Protein AF-A0A371EGV8-F1 (afdb_monomer_lite)

Structure (mmCIF, N/CA/C/O backbone):
data_AF-A0A371EGV8-F1
#
_entry.id   AF-A0A371EGV8-F1
#
loop_
_atom_site.group_PDB
_atom_site.id
_atom_site.type_symbol
_atom_site.label_atom_id
_atom_site.label_alt_id
_atom_site.label_comp_id
_atom_site.label_asym_id
_atom_site.label_entity_id
_atom_site.label_seq_id
_atom_site.pdbx_PDB_ins_code
_atom_site.Cartn_x
_atom_site.Cartn_y
_atom_site.Cartn_z
_atom_site.occupancy
_atom_site.B_iso_or_equiv
_atom_site.auth_seq_id
_atom_site.auth_comp_id
_atom_site.auth_asym_id
_atom_site.auth_atom_id
_atom_site.pdbx_PDB_model_num
ATOM 1 N N . MET A 1 1 ? -2.184 -7.263 -19.011 1.00 54.84 1 MET A N 1
ATOM 2 C CA . MET A 1 1 ? -1.331 -7.978 -18.021 1.00 54.84 1 MET A CA 1
ATOM 3 C C . MET A 1 1 ? 0.160 -8.036 -18.394 1.00 54.84 1 MET A C 1
ATOM 5 O O . MET A 1 1 ? 0.983 -8.159 -17.487 1.00 54.84 1 MET A O 1
ATOM 9 N N . THR A 1 2 ? 0.541 -7.988 -19.678 1.00 57.28 2 THR A N 1
ATOM 10 C CA . THR A 1 2 ? 1.959 -7.910 -20.109 1.00 57.28 2 THR A CA 1
ATOM 11 C C . THR A 1 2 ? 2.432 -6.456 -20.190 1.00 57.28 2 THR A C 1
ATOM 13 O O . THR A 1 2 ? 3.382 -6.104 -19.503 1.00 57.28 2 THR A O 1
ATOM 16 N N . LEU A 1 3 ? 1.642 -5.592 -20.842 1.00 67.06 3 LEU A N 1
ATOM 17 C CA . LEU A 1 3 ? 1.920 -4.156 -21.015 1.00 67.06 3 LEU A CA 1
ATOM 18 C C . LEU A 1 3 ? 2.284 -3.428 -19.711 1.00 67.06 3 LEU A C 1
ATOM 20 O O . LEU A 1 3 ? 3.307 -2.764 -19.647 1.00 67.06 3 LEU A O 1
ATOM 24 N N . LEU A 1 4 ? 1.518 -3.634 -18.636 1.00 68.81 4 LEU A N 1
ATOM 25 C CA . LEU A 1 4 ? 1.787 -3.003 -17.339 1.00 68.81 4 LEU A CA 1
ATOM 26 C C . LEU A 1 4 ? 3.120 -3.459 -16.713 1.00 68.81 4 LEU A C 1
ATOM 28 O O . LEU A 1 4 ? 3.805 -2.682 -16.057 1.00 68.81 4 LEU A O 1
ATOM 32 N N . ARG A 1 5 ? 3.512 -4.726 -16.903 1.00 68.94 5 ARG A N 1
ATOM 33 C CA . ARG A 1 5 ? 4.795 -5.234 -16.389 1.00 68.94 5 ARG A CA 1
ATOM 34 C C . ARG A 1 5 ? 5.970 -4.658 -17.165 1.00 68.94 5 ARG A C 1
ATOM 36 O O . ARG A 1 5 ? 6.992 -4.351 -16.552 1.00 68.94 5 ARG A O 1
ATOM 43 N N . ASP A 1 6 ? 5.809 -4.507 -18.472 1.00 71.88 6 ASP A N 1
ATOM 44 C CA . ASP A 1 6 ? 6.825 -3.922 -19.340 1.00 71.88 6 ASP A CA 1
ATOM 45 C C . ASP A 1 6 ? 6.948 -2.414 -19.092 1.00 71.88 6 ASP A C 1
ATOM 47 O O . ASP A 1 6 ? 8.064 -1.923 -18.936 1.00 71.88 6 ASP A O 1
ATOM 51 N N . PHE A 1 7 ? 5.826 -1.715 -18.884 1.00 72.81 7 PHE A N 1
ATOM 52 C CA . PHE A 1 7 ? 5.797 -0.319 -18.447 1.00 72.81 7 PHE A CA 1
ATOM 53 C C . PHE A 1 7 ? 6.508 -0.128 -17.103 1.00 72.81 7 PHE A C 1
ATOM 55 O O . PHE A 1 7 ? 7.420 0.683 -17.012 1.00 72.81 7 PHE A O 1
ATOM 62 N N . ILE A 1 8 ? 6.186 -0.924 -16.072 1.00 72.88 8 ILE A N 1
ATOM 63 C CA . ILE A 1 8 ? 6.860 -0.845 -14.760 1.00 72.88 8 ILE A CA 1
ATOM 64 C C . ILE A 1 8 ? 8.367 -1.104 -14.894 1.00 72.88 8 ILE A C 1
ATOM 66 O O . ILE A 1 8 ? 9.170 -0.430 -14.248 1.00 72.88 8 ILE A O 1
ATOM 70 N N . LYS A 1 9 ? 8.770 -2.090 -15.706 1.00 72.19 9 LYS A N 1
ATOM 71 C CA . LYS A 1 9 ? 10.190 -2.381 -15.953 1.00 72.19 9 LYS A CA 1
ATOM 72 C C . LYS A 1 9 ? 10.893 -1.214 -16.636 1.00 72.19 9 LYS A C 1
ATOM 74 O O . LYS A 1 9 ? 12.000 -0.864 -16.237 1.00 72.19 9 LYS A O 1
ATOM 79 N N . HIS A 1 10 ? 10.270 -0.636 -17.658 1.00 71.06 10 HIS A N 1
ATOM 80 C CA . HIS A 1 10 ? 10.836 0.479 -18.406 1.00 71.06 10 HIS A CA 1
ATOM 81 C C . HIS A 1 10 ? 10.899 1.737 -17.537 1.00 71.06 10 HIS A C 1
ATOM 83 O O . HIS A 1 10 ? 11.955 2.353 -17.423 1.00 71.06 10 HIS A O 1
ATOM 89 N N . ALA A 1 11 ? 9.829 2.049 -16.817 1.00 68.69 11 ALA A N 1
ATOM 90 C CA . ALA A 1 11 ? 9.768 3.200 -15.933 1.00 68.69 11 ALA A CA 1
ATOM 91 C C . ALA A 1 11 ? 10.787 3.089 -14.777 1.00 68.69 11 ALA A C 1
ATOM 93 O O . ALA A 1 11 ? 11.491 4.053 -14.501 1.00 68.69 11 ALA A O 1
ATOM 94 N N . LYS A 1 12 ? 11.001 1.894 -14.197 1.00 67.00 12 LYS A N 1
ATOM 95 C CA . LYS A 1 12 ? 12.087 1.665 -13.218 1.00 67.00 12 LYS A CA 1
ATOM 96 C C . LYS A 1 12 ? 13.505 1.767 -13.785 1.00 67.00 12 LYS A C 1
ATOM 98 O O . LYS A 1 12 ? 14.448 1.956 -13.020 1.00 67.00 12 LYS A O 1
ATOM 103 N N . LYS A 1 13 ? 13.680 1.583 -15.097 1.00 69.00 13 LYS A N 1
ATOM 104 C CA . LYS A 1 13 ? 14.982 1.751 -15.759 1.00 69.00 13 LYS A CA 1
ATOM 105 C C . LYS A 1 13 ? 15.369 3.228 -15.845 1.00 69.00 13 LYS A C 1
ATOM 107 O O . LYS A 1 13 ? 16.550 3.531 -15.728 1.00 69.00 13 LYS A O 1
ATOM 112 N N . HIS A 1 14 ? 14.392 4.111 -16.051 1.00 67.38 14 HIS A N 1
ATOM 113 C CA . HIS A 1 14 ? 14.616 5.556 -16.082 1.00 67.38 14 HIS A CA 1
ATOM 114 C C . HIS A 1 14 ? 14.627 6.170 -14.677 1.00 67.38 14 HIS A C 1
ATOM 116 O O . HIS A 1 14 ? 15.491 6.993 -14.401 1.00 67.38 14 HIS A O 1
ATOM 122 N N . ASP A 1 15 ? 13.752 5.709 -13.777 1.00 63.59 15 ASP A N 1
ATOM 123 C CA . ASP A 1 15 ? 13.655 6.192 -12.398 1.00 63.59 15 ASP A CA 1
ATOM 124 C C . ASP A 1 15 ? 13.793 5.047 -11.390 1.00 63.59 15 ASP A C 1
ATOM 126 O O . ASP A 1 15 ? 12.895 4.223 -11.189 1.00 63.59 15 ASP A O 1
ATOM 130 N N . LYS A 1 16 ? 14.937 5.006 -10.703 1.00 65.94 16 LYS A N 1
ATOM 131 C CA . LYS A 1 16 ? 15.261 3.946 -9.734 1.00 65.94 16 LYS A CA 1
ATOM 132 C C . LYS A 1 16 ? 14.311 3.939 -8.524 1.00 65.94 16 LYS A C 1
ATOM 134 O O . LYS A 1 16 ? 14.064 2.867 -7.963 1.00 65.94 16 LYS A O 1
ATOM 139 N N . ASN A 1 17 ? 13.736 5.097 -8.187 1.00 65.50 17 ASN A N 1
ATOM 140 C CA . ASN A 1 17 ? 12.821 5.307 -7.059 1.00 65.50 17 ASN A CA 1
ATOM 141 C C . ASN A 1 17 ? 11.354 5.450 -7.504 1.00 65.50 17 ASN A C 1
ATOM 143 O O . ASN A 1 17 ? 10.564 6.118 -6.845 1.00 65.50 17 ASN A O 1
ATOM 147 N N . LEU A 1 18 ? 10.967 4.827 -8.623 1.00 71.31 18 LEU A N 1
ATOM 148 C CA . LEU A 1 18 ? 9.587 4.902 -9.084 1.00 71.31 18 LEU A CA 1
ATOM 149 C C . LEU A 1 18 ? 8.632 4.144 -8.159 1.00 71.31 18 LEU A C 1
ATOM 151 O O . LEU A 1 18 ? 8.653 2.907 -8.070 1.00 71.31 18 LEU A O 1
ATOM 155 N N . GLU A 1 19 ? 7.727 4.906 -7.567 1.00 82.44 19 GLU A N 1
ATOM 156 C CA . GLU A 1 19 ? 6.594 4.414 -6.809 1.00 82.44 19 GLU A CA 1
ATOM 157 C C . GLU A 1 19 ? 5.296 4.829 -7.485 1.00 82.44 19 GLU A C 1
ATOM 159 O O . GLU A 1 19 ? 5.099 5.987 -7.852 1.00 82.44 19 GLU A O 1
ATOM 164 N N . LEU A 1 20 ? 4.412 3.858 -7.701 1.00 83.81 20 LEU A N 1
ATOM 165 C CA . LEU A 1 20 ? 3.184 4.074 -8.461 1.00 83.81 20 LEU A CA 1
ATOM 166 C C . LEU A 1 20 ? 1.997 4.234 -7.524 1.00 83.81 20 LEU A C 1
ATOM 168 O O . LEU A 1 20 ? 1.794 3.407 -6.629 1.00 83.81 20 LEU A O 1
ATOM 172 N N . VAL A 1 21 ? 1.183 5.260 -7.771 1.00 87.19 21 VAL A N 1
ATOM 173 C CA . VAL A 1 21 ? -0.066 5.460 -7.038 1.00 87.19 21 VAL A CA 1
ATOM 174 C C . VAL A 1 21 ? -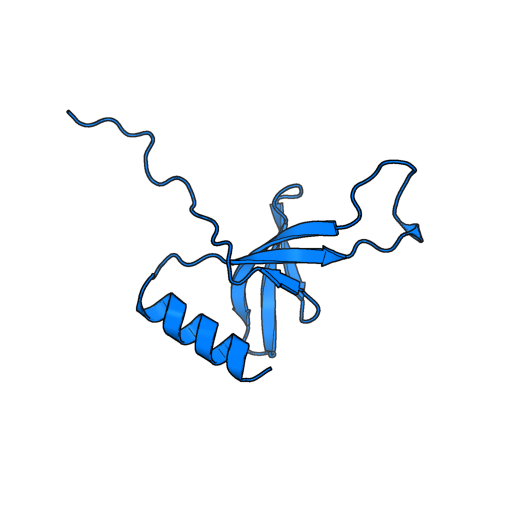1.122 4.501 -7.579 1.00 87.19 21 VAL A C 1
ATOM 176 O O . VAL A 1 21 ? -1.362 4.385 -8.782 1.00 87.19 21 VAL A O 1
ATOM 179 N N . CYS A 1 22 ? -1.745 3.778 -6.660 1.00 88.69 22 CYS A N 1
ATOM 180 C CA . CYS A 1 22 ? -2.744 2.758 -6.924 1.00 88.69 22 CYS A CA 1
ATOM 181 C C . CYS A 1 22 ? -3.954 2.980 -6.022 1.00 88.69 22 CYS A C 1
ATOM 183 O O . CYS A 1 22 ? -3.845 3.529 -4.924 1.00 88.69 22 CYS A O 1
ATOM 185 N N . TYR A 1 23 ? -5.099 2.464 -6.448 1.00 87.38 23 TYR A N 1
ATOM 186 C CA . TYR A 1 23 ? -6.315 2.487 -5.650 1.00 87.38 23 TYR A CA 1
ATOM 187 C C . TYR A 1 23 ? -6.836 1.074 -5.453 1.00 87.38 23 TYR A C 1
ATOM 189 O O . TYR A 1 23 ? -6.895 0.267 -6.387 1.00 87.38 23 TYR A O 1
ATOM 197 N N . LYS A 1 24 ? -7.230 0.782 -4.215 1.00 87.00 24 LYS A N 1
ATOM 198 C CA . LYS A 1 24 ? -7.974 -0.428 -3.886 1.00 87.00 24 LYS A CA 1
ATOM 199 C C . LYS A 1 24 ? -9.404 -0.055 -3.570 1.00 87.00 24 LYS A C 1
ATOM 201 O O . LYS A 1 24 ? -9.660 0.809 -2.734 1.00 87.00 24 LYS A O 1
ATOM 206 N N . HIS A 1 25 ? -10.327 -0.728 -4.237 1.00 87.50 25 HIS A N 1
ATOM 207 C CA . HIS A 1 25 ? -11.740 -0.569 -3.960 1.00 87.50 25 HIS A CA 1
ATOM 208 C C . HIS A 1 25 ? -12.081 -1.116 -2.565 1.00 87.50 25 HIS A C 1
ATOM 210 O O . HIS A 1 25 ? -11.634 -2.205 -2.188 1.00 87.50 25 HIS A O 1
ATOM 216 N N . ILE A 1 26 ? -12.859 -0.344 -1.807 1.00 84.06 26 ILE A N 1
ATOM 217 C CA . ILE A 1 26 ? -13.428 -0.769 -0.528 1.00 84.06 26 ILE A CA 1
ATOM 218 C C . ILE A 1 26 ? -14.848 -1.247 -0.814 1.00 84.06 26 ILE A C 1
ATOM 220 O O . ILE A 1 26 ? -15.634 -0.501 -1.390 1.00 84.06 26 ILE A O 1
ATOM 224 N N . LEU A 1 27 ? -15.168 -2.474 -0.400 1.00 84.69 27 LEU A N 1
ATOM 225 C CA . LEU A 1 27 ? -16.525 -3.010 -0.504 1.00 84.69 27 LEU A CA 1
ATOM 226 C C . LEU A 1 27 ? -17.498 -2.121 0.279 1.00 84.69 27 LEU A C 1
ATOM 228 O O . LEU A 1 27 ? -17.211 -1.769 1.427 1.00 84.69 27 LEU A O 1
ATOM 232 N N . ASP A 1 28 ? -18.657 -1.817 -0.308 1.00 82.56 28 ASP A N 1
ATOM 233 C CA . ASP A 1 28 ? -19.666 -0.957 0.325 1.00 82.56 28 ASP A CA 1
ATOM 234 C C . ASP A 1 28 ? -20.146 -1.502 1.682 1.00 82.56 28 ASP A C 1
ATOM 236 O O . ASP A 1 28 ? -20.439 -0.720 2.580 1.00 82.56 28 ASP A O 1
ATOM 240 N N . GLU A 1 29 ? -20.122 -2.822 1.896 1.00 83.88 29 GLU A N 1
ATOM 241 C CA . GLU A 1 29 ? -20.475 -3.458 3.179 1.00 83.88 29 GLU A CA 1
ATOM 242 C C . GLU A 1 29 ? -19.575 -3.031 4.352 1.00 83.88 29 GLU A C 1
ATOM 244 O O . GLU A 1 29 ? -19.997 -3.052 5.506 1.00 83.88 29 GLU A O 1
ATOM 249 N N . LYS A 1 30 ? -18.320 -2.649 4.078 1.00 82.31 30 LYS A N 1
ATOM 250 C CA . LYS A 1 30 ? -17.367 -2.185 5.102 1.00 82.31 30 LYS A CA 1
ATOM 251 C C . LYS A 1 30 ? -17.404 -0.671 5.304 1.00 82.31 30 LYS A C 1
ATOM 253 O O . LYS A 1 30 ? -16.672 -0.155 6.147 1.00 82.31 30 LYS A O 1
ATOM 258 N N . ARG A 1 31 ? -18.213 0.037 4.517 1.00 86.25 31 ARG A N 1
ATOM 259 C CA . ARG A 1 31 ? -18.222 1.492 4.408 1.00 86.25 31 ARG A CA 1
ATOM 260 C C . ARG A 1 31 ? -19.376 2.072 5.222 1.00 86.25 31 ARG A C 1
ATOM 262 O O . ARG A 1 31 ? -20.492 1.560 5.178 1.00 86.25 31 ARG A O 1
ATOM 269 N N . LYS A 1 32 ? -19.139 3.165 5.953 1.00 83.56 32 LYS A N 1
ATOM 270 C CA . LYS A 1 32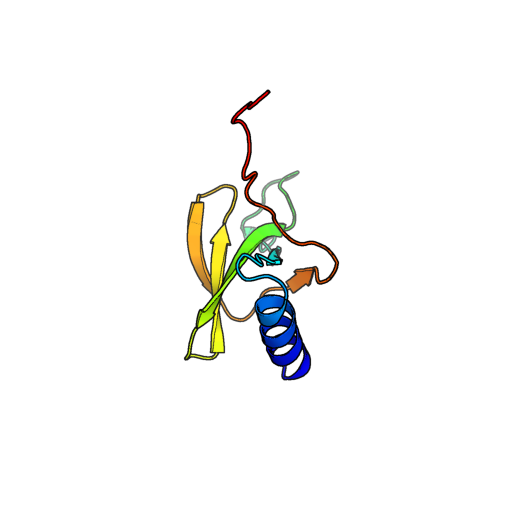 ? -20.219 3.954 6.564 1.00 83.56 32 LYS A CA 1
ATOM 271 C C . LYS A 1 32 ? -20.586 5.125 5.655 1.00 83.56 32 LYS A C 1
ATOM 273 O O . LYS A 1 32 ? -19.878 5.464 4.704 1.00 83.56 32 LYS A O 1
ATOM 278 N N . LYS A 1 33 ? -21.737 5.750 5.910 1.00 87.56 33 LYS A N 1
ATOM 279 C CA . LYS A 1 33 ? -22.186 6.912 5.130 1.00 87.56 33 LYS A CA 1
ATOM 280 C C . LYS A 1 33 ? -21.097 7.998 5.170 1.00 87.56 33 LYS A C 1
ATOM 282 O O . LYS A 1 33 ? -20.690 8.389 6.256 1.00 87.56 33 LYS A O 1
ATOM 287 N N . LEU A 1 34 ? -20.680 8.472 3.988 1.00 84.44 34 LEU A N 1
ATOM 288 C CA . LEU A 1 34 ? -19.600 9.453 3.736 1.00 84.44 34 LEU A CA 1
ATOM 289 C C . LEU A 1 34 ? -18.143 8.947 3.782 1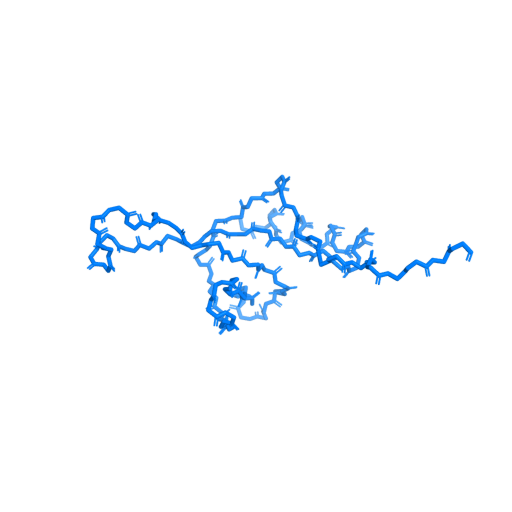.00 84.44 34 LEU A C 1
ATOM 291 O O . LEU A 1 34 ? -17.248 9.745 3.522 1.00 84.44 34 LEU A O 1
ATOM 295 N N . ASP A 1 35 ? -17.868 7.661 4.020 1.00 84.56 35 ASP A N 1
ATOM 296 C CA . ASP A 1 35 ? -16.491 7.138 3.902 1.00 84.56 35 ASP A CA 1
ATOM 297 C C . ASP A 1 35 ? -15.971 7.214 2.456 1.00 84.56 35 ASP A C 1
ATOM 299 O O . ASP A 1 35 ? -16.754 7.361 1.526 1.00 84.56 35 ASP A O 1
ATOM 303 N N . ASN A 1 36 ? -14.674 7.054 2.195 1.00 83.94 36 ASN A N 1
ATOM 304 C CA . ASN A 1 36 ? -14.154 7.011 0.817 1.00 83.94 36 ASN A CA 1
ATOM 305 C C . ASN A 1 36 ? -14.504 5.695 0.086 1.00 83.94 36 ASN A C 1
ATOM 307 O O . ASN A 1 36 ? -14.633 4.645 0.704 1.00 83.94 36 ASN A O 1
ATOM 311 N N . LYS A 1 37 ? -14.651 5.738 -1.252 1.00 86.00 37 LYS A N 1
ATOM 312 C CA . LYS A 1 37 ? -14.935 4.549 -2.104 1.00 86.00 37 LYS A CA 1
ATOM 313 C C . LYS A 1 37 ? -13.706 3.670 -2.372 1.00 86.00 37 LYS A C 1
ATOM 315 O O . LYS A 1 37 ? -13.819 2.541 -2.856 1.00 86.00 37 LYS A O 1
ATOM 320 N N . SER A 1 38 ? -12.524 4.214 -2.119 1.00 86.50 38 SER A N 1
ATOM 321 C CA . SER A 1 38 ? -11.249 3.576 -2.410 1.00 86.50 38 SER A CA 1
ATOM 322 C C . SER A 1 38 ? -10.179 4.057 -1.447 1.00 86.50 38 SER A C 1
ATOM 324 O O . SER A 1 38 ? -10.148 5.232 -1.082 1.00 86.50 38 SER A O 1
ATOM 326 N N . GLU A 1 39 ? -9.269 3.161 -1.097 1.00 87.00 39 GLU A N 1
ATOM 327 C CA . GLU A 1 39 ? -8.056 3.487 -0.358 1.00 87.00 39 GLU A CA 1
ATOM 328 C C . GLU A 1 39 ? -6.913 3.764 -1.332 1.00 87.00 39 GLU A C 1
ATOM 330 O O . GLU A 1 39 ? -6.688 3.001 -2.277 1.00 87.00 39 GLU A O 1
ATOM 335 N N . ALA A 1 40 ? -6.188 4.856 -1.083 1.00 87.12 40 ALA A N 1
ATOM 336 C CA . ALA A 1 40 ? -4.958 5.177 -1.791 1.00 87.12 40 ALA A CA 1
ATOM 337 C C . ALA A 1 40 ? -3.807 4.299 -1.279 1.00 87.12 40 ALA A C 1
ATOM 339 O O . ALA A 1 40 ? -3.590 4.138 -0.071 1.00 87.12 40 ALA A O 1
ATOM 340 N N . ILE A 1 41 ? -3.072 3.724 -2.221 1.00 90.00 41 ILE A N 1
ATOM 341 C CA . ILE A 1 41 ? -2.026 2.737 -1.993 1.00 90.00 41 ILE A CA 1
ATOM 342 C C . ILE A 1 41 ? -0.835 3.075 -2.876 1.00 90.00 41 ILE A C 1
ATOM 344 O O . ILE A 1 41 ? -0.996 3.476 -4.023 1.00 90.00 41 ILE A O 1
ATOM 348 N N . ILE A 1 42 ? 0.368 2.839 -2.371 1.00 89.31 42 ILE A N 1
ATOM 349 C CA . ILE A 1 42 ? 1.588 2.915 -3.167 1.00 89.31 42 ILE A CA 1
ATOM 350 C C . ILE A 1 42 ? 2.054 1.508 -3.535 1.00 89.31 42 ILE A C 1
ATOM 352 O O . ILE A 1 42 ? 2.198 0.640 -2.669 1.00 89.31 42 ILE A O 1
ATOM 356 N N . MET A 1 43 ? 2.339 1.277 -4.817 1.00 87.31 43 MET A N 1
ATOM 357 C CA . MET A 1 43 ? 3.063 0.090 -5.260 1.00 87.31 43 MET A CA 1
ATOM 358 C C . MET A 1 43 ? 4.568 0.346 -5.252 1.00 87.31 43 MET A C 1
ATOM 360 O O . MET A 1 43 ? 5.073 1.186 -5.994 1.00 87.31 43 MET A O 1
ATOM 364 N N . VAL A 1 44 ? 5.294 -0.476 -4.492 1.00 84.75 44 VAL A N 1
ATOM 365 C CA . VAL A 1 44 ? 6.757 -0.373 -4.361 1.00 84.75 44 VAL A CA 1
ATOM 366 C C . VAL A 1 44 ? 7.476 -1.413 -5.223 1.00 84.75 44 VAL A C 1
ATOM 368 O O . VAL A 1 44 ? 8.524 -1.157 -5.833 1.00 84.75 44 VAL A O 1
ATOM 371 N N . ARG A 1 45 ? 6.949 -2.644 -5.282 1.00 81.44 45 ARG A N 1
ATOM 372 C CA . ARG A 1 45 ? 7.649 -3.753 -5.947 1.00 81.44 45 ARG A CA 1
ATOM 373 C C . ARG A 1 45 ? 6.707 -4.800 -6.527 1.00 81.44 45 ARG A C 1
ATOM 375 O O . ARG A 1 45 ? 5.650 -5.083 -5.979 1.00 81.44 45 ARG A O 1
ATOM 382 N N . TYR A 1 46 ? 7.158 -5.433 -7.603 1.00 82.62 46 TYR A N 1
ATOM 383 C CA . TYR A 1 46 ? 6.566 -6.652 -8.135 1.00 82.62 46 TYR A CA 1
ATOM 384 C C . TYR A 1 46 ? 7.084 -7.892 -7.388 1.00 82.62 46 TYR A C 1
ATOM 386 O O . TYR A 1 46 ? 8.292 -8.055 -7.213 1.00 82.62 46 TYR A O 1
ATOM 394 N N . HIS A 1 47 ? 6.183 -8.767 -6.951 1.00 81.62 47 HIS A N 1
ATOM 395 C CA . HIS A 1 47 ? 6.499 -10.043 -6.315 1.00 81.62 47 HIS A CA 1
ATOM 396 C C . HIS A 1 47 ? 6.502 -11.180 -7.349 1.00 81.62 47 HIS A C 1
ATOM 398 O O . HIS A 1 47 ? 5.684 -11.200 -8.270 1.00 81.62 47 HIS A O 1
ATOM 404 N N . LEU A 1 48 ? 7.386 -12.167 -7.166 1.00 75.56 48 LEU A 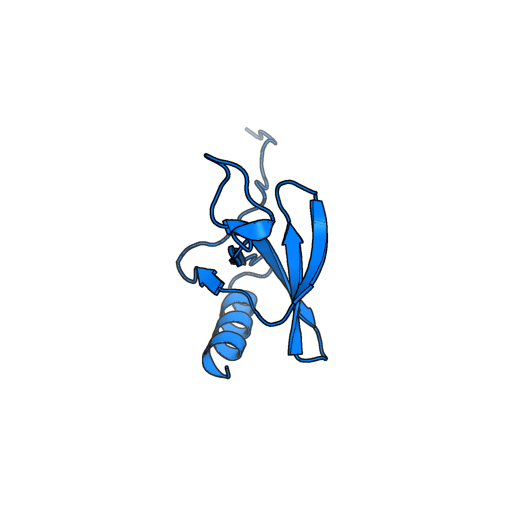N 1
ATOM 405 C CA . LEU A 1 48 ? 7.581 -13.294 -8.095 1.00 75.56 48 LEU A CA 1
ATOM 406 C C . LEU A 1 48 ? 6.293 -14.094 -8.352 1.00 75.56 48 LEU A C 1
ATOM 408 O O . LEU A 1 48 ? 6.057 -14.560 -9.462 1.00 75.56 48 LEU A O 1
ATOM 412 N N . THR A 1 49 ? 5.397 -14.168 -7.366 1.00 82.25 49 THR A N 1
ATOM 413 C CA . THR A 1 49 ? 4.088 -14.847 -7.464 1.00 82.25 49 THR A CA 1
ATOM 414 C C . THR A 1 49 ? 3.035 -14.067 -8.269 1.00 82.25 49 THR A C 1
ATOM 416 O O . THR A 1 49 ? 1.829 -14.276 -8.107 1.00 82.25 49 THR A O 1
ATOM 419 N N . ARG A 1 50 ? 3.470 -13.148 -9.139 1.00 79.56 50 ARG A N 1
ATOM 420 C CA . ARG A 1 50 ? 2.630 -12.244 -9.938 1.00 79.56 50 ARG A CA 1
ATOM 421 C C . ARG A 1 50 ? 1.731 -11.322 -9.117 1.00 79.56 50 ARG A C 1
ATOM 423 O O . ARG A 1 50 ? 0.712 -10.872 -9.624 1.00 79.56 50 ARG A O 1
ATOM 430 N N . ALA A 1 51 ? 2.096 -11.065 -7.867 1.00 85.06 51 ALA A N 1
ATOM 431 C CA . ALA A 1 51 ? 1.414 -10.118 -6.994 1.00 85.06 51 ALA A CA 1
ATOM 432 C C . ALA A 1 51 ? 2.217 -8.821 -6.889 1.00 85.06 51 ALA A C 1
ATOM 434 O O . ALA A 1 51 ? 3.428 -8.806 -7.102 1.00 85.06 51 ALA A O 1
ATOM 435 N N . TYR A 1 52 ? 1.554 -7.735 -6.528 1.00 87.00 52 TYR A N 1
ATOM 436 C CA . TYR A 1 52 ? 2.191 -6.454 -6.266 1.00 87.00 52 TYR A CA 1
ATOM 437 C C . TYR A 1 52 ? 2.363 -6.272 -4.764 1.00 87.00 52 TYR A C 1
ATOM 439 O O . TYR A 1 52 ? 1.456 -6.590 -3.998 1.00 87.00 52 TYR A O 1
ATOM 447 N N . LYS A 1 53 ? 3.529 -5.781 -4.337 1.00 88.56 53 LYS A N 1
ATOM 448 C CA . LYS A 1 53 ? 3.777 -5.348 -2.961 1.00 88.56 53 LYS A CA 1
ATOM 449 C C . LYS A 1 53 ? 3.301 -3.908 -2.824 1.00 88.56 53 LYS A C 1
ATOM 451 O O . LYS A 1 53 ? 3.836 -3.002 -3.468 1.00 88.56 53 LYS A O 1
ATOM 456 N N . LEU A 1 54 ? 2.296 -3.751 -1.982 1.00 90.81 54 LEU A N 1
ATOM 457 C CA . LEU A 1 54 ? 1.493 -2.557 -1.809 1.00 90.81 54 LEU A CA 1
ATOM 458 C C . LEU A 1 54 ? 1.656 -2.029 -0.388 1.00 90.81 54 LEU A C 1
ATOM 460 O O . LEU A 1 54 ? 1.719 -2.819 0.558 1.00 90.81 54 LEU A O 1
ATOM 464 N N . ILE A 1 55 ? 1.698 -0.711 -0.242 1.00 89.12 55 ILE A N 1
ATOM 465 C CA . ILE A 1 55 ? 1.725 -0.015 1.041 1.00 89.12 55 ILE A CA 1
ATOM 466 C C . ILE A 1 55 ? 0.493 0.878 1.117 1.00 89.12 55 ILE A C 1
ATOM 468 O O . ILE A 1 55 ? 0.300 1.753 0.276 1.00 89.12 55 ILE A O 1
ATOM 472 N N . PHE A 1 56 ? -0.346 0.657 2.122 1.00 88.00 56 PHE A N 1
ATOM 473 C CA . PHE A 1 56 ? -1.450 1.561 2.419 1.00 88.00 56 PHE A CA 1
ATOM 474 C C . PHE A 1 56 ? -0.902 2.842 3.042 1.00 88.00 56 PHE A C 1
ATOM 476 O O . PHE A 1 56 ? -0.198 2.780 4.046 1.00 88.00 56 PHE A O 1
ATOM 483 N N . LEU A 1 57 ? -1.254 4.000 2.486 1.00 82.88 57 LEU A N 1
ATOM 484 C CA . LEU A 1 57 ? -0.765 5.293 2.977 1.00 82.88 57 LEU A CA 1
ATOM 485 C C . LEU A 1 57 ? -1.280 5.627 4.379 1.00 82.88 57 LEU A C 1
ATOM 487 O O . LEU A 1 57 ? -0.537 6.116 5.225 1.00 82.88 57 LEU A O 1
ATOM 491 N N . ILE A 1 58 ? -2.552 5.316 4.624 1.00 82.12 58 ILE A N 1
ATOM 492 C CA . ILE A 1 58 ? -3.254 5.678 5.859 1.00 82.12 58 ILE A CA 1
ATOM 493 C C . ILE A 1 58 ? -2.850 4.738 6.998 1.00 82.12 58 ILE A C 1
ATOM 495 O O . ILE A 1 58 ? -2.474 5.176 8.079 1.00 82.12 58 ILE A O 1
ATOM 499 N N . THR A 1 59 ? -2.899 3.428 6.752 1.00 85.06 59 THR A N 1
ATOM 500 C CA . THR A 1 59 ? -2.643 2.414 7.787 1.00 85.06 59 THR A CA 1
ATOM 501 C C . THR A 1 59 ? -1.176 2.003 7.879 1.00 85.06 59 THR A C 1
ATOM 503 O O . THR A 1 59 ? -0.819 1.226 8.762 1.00 85.06 59 THR A O 1
ATOM 506 N N . LYS A 1 60 ? -0.326 2.466 6.948 1.00 83.25 60 LYS A N 1
ATOM 507 C CA . LYS A 1 60 ? 1.083 2.058 6.781 1.00 83.25 60 LYS A CA 1
ATOM 508 C C . LYS A 1 60 ? 1.282 0.541 6.669 1.00 83.25 60 LYS A C 1
ATOM 510 O O . LYS A 1 60 ? 2.391 0.030 6.822 1.00 83.25 60 LYS A O 1
ATOM 515 N N . LYS A 1 61 ? 0.211 -0.204 6.385 1.00 88.50 61 LYS A N 1
ATOM 516 C CA . LYS A 1 61 ? 0.236 -1.660 6.286 1.00 88.50 61 LYS A CA 1
ATOM 517 C C . LYS A 1 61 ? 0.805 -2.080 4.938 1.00 88.50 61 LYS A C 1
ATOM 519 O O . LYS A 1 61 ? 0.453 -1.525 3.900 1.00 88.50 61 LYS A O 1
ATOM 524 N N . ILE A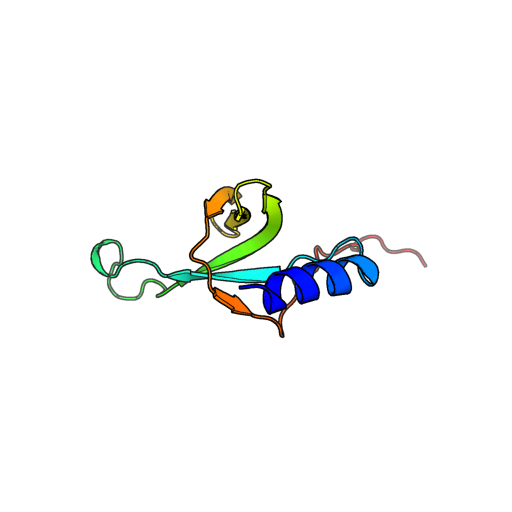 1 62 ? 1.637 -3.115 4.952 1.00 88.31 62 ILE A N 1
ATOM 525 C CA . ILE A 1 62 ? 2.159 -3.748 3.742 1.00 88.31 62 ILE A CA 1
ATOM 526 C C . ILE A 1 62 ? 1.261 -4.935 3.391 1.00 88.31 62 ILE A C 1
ATOM 528 O O . ILE A 1 62 ? 0.906 -5.737 4.253 1.00 88.31 62 ILE A O 1
ATOM 532 N N . THR A 1 63 ? 0.848 -5.056 2.134 1.00 88.88 63 THR A N 1
ATOM 533 C CA . THR A 1 63 ? 0.006 -6.161 1.652 1.00 88.88 63 THR A CA 1
ATOM 534 C C . THR A 1 63 ? 0.426 -6.569 0.246 1.00 88.88 63 THR A C 1
ATOM 536 O O . THR A 1 63 ? 0.976 -5.768 -0.506 1.00 88.88 63 THR A O 1
ATOM 539 N N . THR A 1 64 ? 0.193 -7.827 -0.118 1.00 88.81 64 THR A N 1
ATOM 540 C CA . THR A 1 64 ? 0.382 -8.323 -1.481 1.00 88.81 64 THR A CA 1
ATOM 541 C C . THR A 1 64 ? -0.975 -8.557 -2.138 1.00 88.81 64 THR A C 1
ATOM 543 O O . THR A 1 64 ? -1.812 -9.268 -1.591 1.00 88.81 64 THR A O 1
ATOM 546 N N . SER A 1 65 ? -1.226 -7.940 -3.294 1.00 86.75 65 SER A N 1
ATOM 547 C CA . SER A 1 65 ? -2.479 -8.130 -4.046 1.00 86.75 65 SER A CA 1
ATOM 548 C C . SER A 1 65 ? -2.234 -8.101 -5.551 1.00 86.75 65 SER A C 1
ATOM 550 O O . SER A 1 65 ? -1.257 -7.511 -6.014 1.00 86.75 65 SER A O 1
ATOM 552 N N . ARG A 1 6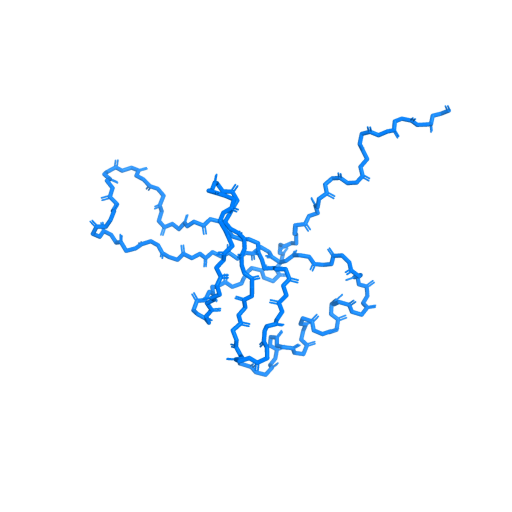6 ? -3.111 -8.758 -6.314 1.00 85.31 66 ARG A N 1
ATOM 553 C CA . ARG A 1 66 ? -3.139 -8.710 -7.786 1.00 85.31 66 ARG A CA 1
ATOM 554 C C . ARG A 1 66 ? -4.183 -7.719 -8.291 1.00 85.31 66 ARG A C 1
ATOM 556 O O . ARG A 1 66 ? -3.942 -7.041 -9.282 1.00 85.31 66 ARG A O 1
ATOM 563 N N . ASP A 1 67 ? -5.292 -7.620 -7.569 1.00 83.69 67 ASP A N 1
ATOM 564 C CA . ASP A 1 67 ? -6.445 -6.792 -7.904 1.00 83.69 67 ASP A CA 1
ATOM 565 C C . ASP A 1 67 ? -6.253 -5.377 -7.362 1.00 83.69 67 ASP A C 1
ATOM 567 O O . ASP A 1 67 ? -6.680 -5.034 -6.257 1.00 83.69 67 ASP A O 1
ATOM 571 N N . VAL A 1 68 ? -5.527 -4.572 -8.131 1.00 83.38 68 VAL A N 1
ATOM 572 C CA . VAL A 1 68 ? -5.341 -3.140 -7.893 1.00 83.38 68 VAL A CA 1
ATOM 573 C C . VAL A 1 68 ? -5.431 -2.382 -9.204 1.00 83.38 68 VAL A C 1
ATOM 575 O O . VAL A 1 68 ? -4.981 -2.862 -10.244 1.00 83.38 68 VAL A O 1
ATOM 578 N N . VAL A 1 69 ? -6.007 -1.186 -9.136 1.00 84.56 69 VAL A N 1
ATOM 579 C CA . VAL A 1 69 ? -6.094 -0.280 -10.279 1.00 84.56 69 VAL A CA 1
ATOM 580 C C . VAL A 1 69 ? -4.955 0.726 -10.175 1.00 84.56 69 VAL A C 1
ATOM 582 O O . VAL A 1 69 ? -4.797 1.387 -9.146 1.00 84.56 69 VAL A O 1
ATOM 585 N N . PHE A 1 70 ? -4.149 0.806 -11.230 1.00 80.94 70 PHE A N 1
ATOM 586 C CA . PHE A 1 70 ? -2.999 1.701 -11.323 1.00 80.94 70 PHE A CA 1
ATOM 587 C C . PHE A 1 70 ? -3.408 3.021 -11.959 1.00 80.94 70 PHE A C 1
ATOM 589 O O . PHE A 1 70 ? -4.145 3.030 -12.944 1.00 80.94 70 PHE A O 1
ATOM 596 N N . ASN A 1 71 ? -2.892 4.121 -11.422 1.00 82.19 71 ASN A N 1
ATOM 597 C CA . ASN A 1 71 ? -2.942 5.407 -12.094 1.00 82.19 71 ASN A CA 1
ATOM 598 C C . ASN A 1 71 ? -1.581 5.664 -12.752 1.00 82.19 71 ASN A C 1
ATOM 600 O O . ASN A 1 71 ? -0.641 6.103 -12.097 1.00 82.19 71 ASN A O 1
ATOM 604 N N . GLU A 1 72 ? -1.462 5.350 -14.042 1.00 73.88 72 GLU A N 1
ATOM 605 C CA . GLU A 1 72 ? -0.199 5.459 -14.794 1.00 73.88 72 GLU A CA 1
ATOM 606 C C . GLU A 1 72 ? 0.288 6.912 -14.938 1.00 73.88 72 GLU A C 1
ATOM 608 O O . GLU A 1 72 ? 1.478 7.143 -15.138 1.00 73.88 72 GLU A O 1
ATOM 613 N N . ASN A 1 73 ? -0.609 7.888 -14.759 1.00 74.88 73 ASN A N 1
ATOM 614 C CA . ASN A 1 73 ? -0.297 9.315 -14.844 1.00 74.88 73 ASN A CA 1
ATOM 615 C C . ASN A 1 73 ? 0.210 9.900 -13.518 1.00 74.88 73 ASN A C 1
ATOM 617 O O . ASN A 1 73 ? 0.530 11.086 -13.460 1.00 74.88 73 ASN A O 1
ATOM 621 N N . MET A 1 74 ? 0.241 9.108 -12.441 1.00 76.31 74 MET A N 1
ATOM 622 C CA . MET A 1 74 ? 0.526 9.607 -11.101 1.00 76.31 74 MET A CA 1
ATOM 623 C C . MET A 1 74 ? 1.583 8.752 -10.402 1.00 76.31 74 MET A C 1
ATOM 625 O O . MET A 1 74 ? 1.374 7.586 -10.061 1.00 76.31 74 MET A O 1
ATOM 629 N N . THR A 1 75 ? 2.736 9.366 -10.165 1.00 76.12 75 THR A N 1
ATOM 630 C CA . THR A 1 75 ? 3.858 8.765 -9.447 1.00 76.12 75 THR A CA 1
ATOM 631 C C . THR A 1 75 ? 3.970 9.398 -8.068 1.00 76.12 75 THR A C 1
ATOM 633 O O . THR A 1 75 ? 3.749 10.598 -7.896 1.00 76.12 75 THR A O 1
ATOM 636 N N . TRP A 1 76 ? 4.264 8.580 -7.060 1.00 79.50 76 TRP A N 1
ATOM 637 C CA . TRP A 1 76 ? 4.558 9.077 -5.726 1.00 79.50 76 TRP A CA 1
ATOM 638 C C . TRP A 1 76 ? 6.043 9.400 -5.644 1.00 79.50 76 TRP A C 1
ATOM 640 O O . TRP A 1 76 ? 6.888 8.571 -5.980 1.00 79.50 76 TRP A O 1
ATOM 650 N N . LYS A 1 77 ? 6.356 10.613 -5.197 1.00 74.62 77 LYS A N 1
ATOM 651 C CA . LYS A 1 77 ? 7.707 10.989 -4.806 1.00 74.62 77 LYS A CA 1
ATOM 652 C C . LYS A 1 77 ? 7.701 11.065 -3.290 1.00 74.62 77 LYS A C 1
ATOM 654 O O . LYS A 1 77 ? 6.957 11.867 -2.728 1.00 74.62 77 LYS A O 1
ATOM 659 N N . TRP A 1 78 ? 8.504 10.235 -2.630 1.00 69.06 78 TRP A N 1
ATOM 660 C CA . TRP A 1 78 ? 8.916 10.593 -1.280 1.00 69.06 78 TRP A CA 1
ATOM 661 C C . TRP A 1 78 ? 9.664 11.903 -1.412 1.00 69.06 78 TRP A C 1
ATOM 663 O O . TRP A 1 78 ? 10.545 12.018 -2.262 1.00 69.06 78 TRP A O 1
ATOM 673 N N . ASP A 1 79 ? 9.245 12.901 -0.653 1.00 62.97 79 ASP A N 1
ATOM 674 C CA . ASP A 1 79 ? 9.944 14.168 -0.631 1.00 62.97 79 ASP A CA 1
ATOM 675 C C . ASP A 1 79 ? 11.376 13.909 -0.142 1.00 62.97 79 ASP A C 1
ATOM 677 O O . ASP A 1 79 ? 11.629 13.647 1.034 1.00 62.97 79 ASP A O 1
ATOM 681 N N . GLU A 1 80 ? 12.307 13.869 -1.087 1.00 60.97 80 GLU A N 1
ATOM 682 C CA . GLU A 1 80 ? 13.735 13.861 -0.839 1.00 60.97 80 GLU A CA 1
ATOM 683 C C . GLU A 1 80 ? 14.195 15.323 -0.947 1.00 60.97 80 GLU A C 1
ATOM 685 O O . GLU A 1 80 ? 14.849 15.645 -1.931 1.00 60.97 80 GLU A O 1
ATOM 690 N N . ASN A 1 81 ? 13.765 16.237 -0.054 1.00 45.50 81 ASN A N 1
ATOM 691 C CA . ASN A 1 81 ? 14.539 17.396 0.448 1.00 45.50 81 ASN A CA 1
ATOM 692 C C . ASN A 1 81 ? 13.680 18.422 1.233 1.00 45.50 81 ASN A C 1
ATOM 694 O O . ASN A 1 81 ? 13.298 19.466 0.712 1.00 45.50 81 ASN A O 1
ATOM 698 N N . CYS A 1 82 ? 13.603 18.246 2.555 1.00 43.47 82 CYS A N 1
ATOM 699 C CA . CYS A 1 82 ? 13.776 19.368 3.487 1.00 43.47 82 CYS A CA 1
ATOM 700 C C . CYS A 1 82 ? 15.193 19.301 4.073 1.00 43.47 82 CYS A C 1
ATOM 702 O O . CYS A 1 82 ? 15.367 19.014 5.255 1.00 43.47 82 CYS A O 1
ATOM 704 N N . ILE A 1 83 ? 16.222 19.518 3.252 1.00 51.34 83 ILE A N 1
ATOM 705 C CA . ILE A 1 83 ? 17.557 19.876 3.746 1.00 51.34 83 ILE A CA 1
ATOM 706 C C . ILE A 1 83 ? 18.034 21.050 2.901 1.00 51.34 83 ILE A C 1
ATOM 708 O O . ILE A 1 83 ? 18.467 20.878 1.764 1.00 51.34 83 ILE A O 1
ATOM 712 N N . GLY A 1 84 ? 17.909 22.251 3.467 1.00 50.84 84 GLY A N 1
ATOM 713 C CA . GLY A 1 84 ? 18.499 23.455 2.903 1.00 50.84 84 GLY A CA 1
ATOM 714 C C . GLY A 1 84 ? 20.009 23.292 2.758 1.00 50.84 84 GLY A C 1
ATOM 715 O O . GLY A 1 84 ? 20.682 22.822 3.677 1.00 50.84 84 GLY A O 1
ATOM 716 N N . ARG A 1 85 ? 20.519 23.675 1.592 1.00 43.31 85 ARG A N 1
ATOM 717 C CA . ARG A 1 85 ? 21.909 24.077 1.390 1.00 43.31 85 ARG A CA 1
ATOM 718 C C . ARG A 1 85 ? 21.914 25.206 0.366 1.00 43.31 85 ARG A C 1
ATOM 720 O O . ARG A 1 85 ? 21.846 24.946 -0.832 1.00 43.31 85 ARG A O 1
ATOM 727 N N . GLU A 1 86 ? 21.939 26.428 0.879 1.00 44.84 86 GLU A N 1
ATOM 728 C CA . GLU A 1 86 ? 22.787 27.489 0.329 1.00 44.84 86 GLU A CA 1
ATOM 729 C C . GLU A 1 86 ? 24.122 27.445 1.079 1.00 44.84 86 GLU A C 1
ATOM 731 O O . GLU A 1 86 ? 24.098 27.101 2.287 1.00 44.84 86 GLU A O 1
#

Organism: Mucuna pruriens (NCBI:txid157652)

Radius of gyration: 15.06 Å; chains: 1; bounding box: 45×42×29 Å

pLDDT: mean 77.44, std 11.92, range [43.31, 90.81]

InterPro domains:
  IPR057670 Retroviral polymerase, SH3-like domain [PF25597] (21-81)

Secondary structure (DSSP, 8-state):
--HHHHHHHHHHHH-TT-EEEEEEEPPGGGPPTT--SEEEEEEEEE-TTS-EEEEETTT--EEEES--EEEEEEEE----------

Foldseek 3Di:
DVVVVVVVVVVCVVPVQWKWKWWDADPCVVDDPPDDRTFIWIFGDQDPVRWTFIAGPPVRDTDTHNPIGTDSVDTDDDPPDPPDDD

Sequence (86 aa):
MTLLRDFIKHAKKHDKNLELVCYKHILDEKRKKLDNKSEAIIMVRYHLTRAYKLIFLITKKITTSRDVVFNENMTWKWDENCIGRE